Protein AF-A0A1W1ZJ61-F1 (afdb_monomer)

Sequence (133 aa):
MPGVTAGIAYSQNLSTSGSVAPYTYSIQSGALPIGLAFSSAGVFSGTPTAKGTYTFTVRSTDSSVGSGPYSTDKTYSISVAGKTQVITMAATATASYGDADLVPGASSDSGLPVTYTSGDPAIATIVAGKVRI

Radius of gyration: 26.36 Å; Cα contacts (8 Å, |Δi|>4): 259; chains: 1; bounding box: 55×20×76 Å

Mean predicted aligned error: 8.97 Å

pLDDT: mean 87.88, std 6.17, range [61.5, 95.5]

Nearest PDB structures (foldseek):
  2yrl-assembly1_A  TM=5.663E-01  e=1.932E-02  Homo sapiens
  5vt8-assembly6_A  TM=5.783E-01  e=4.077E-02  Mus musculus
  4zfq-assembly1_A  TM=3.183E-01  e=4.747E-01  Mycobacterium tuberculosis CDC1551
  4z7a-assembly1_A  TM=3.197E-01  e=5.572E-01  Mycobacterium tuberculosis H37Ra
  7usr-assembly1_A  TM=3.877E-01  e=1.115E+00  Plasmodium falciparum 3D7

Organism: NCBI:txid151894

InterPro domains:
  IPR013783 Immunoglobulin-like fold [G3DSA:2.60.40.10] (1-82)
  IPR015919 Cadherin-like superfamily [SSF49313] (13-81)

Solvent-accessible surface area (backbone atoms only — not comparable to full-atom values): 7982 Å² total; per-residue (Å²): 107,81,84,38,44,38,73,40,81,45,76,47,75,60,83,88,86,78,80,45,76,66,62,42,35,46,78,78,43,69,54,72,46,53,55,46,44,76,42,49,80,29,37,39,40,40,41,27,60,52,66,47,78,32,53,31,30,37,34,43,31,38,54,38,81,73,100,42,61,54,71,48,79,45,78,47,53,43,46,26,38,69,73,88,75,54,75,46,73,42,84,84,78,90,81,56,80,78,50,78,68,41,72,62,64,58,46,41,80,77,70,58,87,84,85,76,78,57,95,46,68,92,67,29,36,64,57,97,78,21,44,37,70

Structure (mmCIF, N/CA/C/O backbone):
data_AF-A0A1W1ZJ61-F1
#
_entry.id   AF-A0A1W1ZJ61-F1
#
loop_
_atom_site.group_PDB
_atom_site.id
_atom_site.type_symbol
_atom_site.label_atom_id
_atom_site.label_alt_id
_atom_site.label_comp_id
_atom_site.label_asym_id
_atom_site.label_entity_id
_atom_site.label_seq_id
_atom_site.pdbx_PDB_ins_code
_atom_site.Cartn_x
_atom_site.Cartn_y
_atom_site.Cartn_z
_atom_site.occupancy
_atom_site.B_iso_or_equiv
_atom_site.auth_seq_id
_atom_site.auth_comp_id
_atom_site.auth_asym_id
_atom_site.auth_atom_id
_atom_site.pdbx_PDB_model_num
ATOM 1 N N . MET A 1 1 ? 6.335 7.549 -6.381 1.00 61.50 1 MET A N 1
ATOM 2 C CA . MET A 1 1 ? 5.113 7.304 -7.187 1.00 61.50 1 MET A CA 1
ATOM 3 C C . MET A 1 1 ? 3.904 7.743 -6.362 1.00 61.50 1 MET A C 1
ATOM 5 O O . MET A 1 1 ? 4.102 7.929 -5.163 1.00 61.50 1 MET A O 1
ATOM 9 N N . PRO A 1 2 ? 2.706 7.958 -6.943 1.00 70.81 2 PRO A N 1
ATOM 10 C CA . PRO A 1 2 ? 1.494 8.195 -6.154 1.00 70.81 2 PRO A CA 1
ATOM 11 C C . PRO A 1 2 ? 1.316 7.108 -5.085 1.00 70.81 2 PRO A C 1
ATOM 13 O O . PRO A 1 2 ?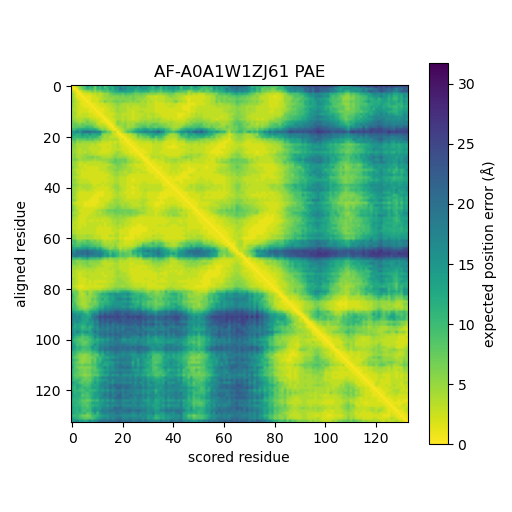 1.691 5.958 -5.322 1.00 70.81 2 PRO A O 1
ATOM 16 N N . GLY A 1 3 ? 0.793 7.477 -3.913 1.00 75.31 3 GLY A N 1
ATOM 17 C CA . GLY A 1 3 ? 0.560 6.527 -2.824 1.00 75.31 3 GLY A CA 1
ATOM 18 C C . GLY A 1 3 ? -0.425 5.435 -3.242 1.00 75.31 3 GLY A C 1
ATOM 19 O O . GLY A 1 3 ? -1.410 5.714 -3.923 1.00 75.31 3 GLY A O 1
ATOM 20 N N . VAL A 1 4 ? -0.150 4.194 -2.847 1.00 88.00 4 VAL A N 1
ATOM 21 C CA . VAL A 1 4 ? -0.961 3.024 -3.196 1.00 88.00 4 VAL A CA 1
ATOM 22 C C . VAL A 1 4 ? -1.698 2.540 -1.953 1.00 88.00 4 VAL A C 1
ATOM 24 O O . VAL A 1 4 ? -1.118 2.490 -0.872 1.00 88.00 4 VAL A O 1
ATOM 27 N N . THR A 1 5 ? -2.969 2.168 -2.082 1.00 89.94 5 THR A N 1
ATOM 28 C CA . THR A 1 5 ? -3.763 1.633 -0.966 1.00 89.94 5 THR A CA 1
ATOM 29 C C . THR A 1 5 ? -3.993 0.139 -1.147 1.00 89.94 5 THR A C 1
ATOM 31 O O . THR A 1 5 ? -4.426 -0.307 -2.208 1.00 89.94 5 THR A O 1
ATOM 34 N N . ALA A 1 6 ? -3.730 -0.641 -0.098 1.00 90.56 6 ALA A N 1
ATOM 35 C CA . ALA A 1 6 ? -3.954 -2.079 -0.099 1.00 90.56 6 ALA A CA 1
ATOM 36 C C . ALA A 1 6 ? -5.427 -2.410 -0.398 1.00 90.56 6 ALA A C 1
ATOM 38 O O . ALA A 1 6 ? -6.346 -1.830 0.190 1.00 90.56 6 ALA A O 1
ATOM 39 N N . GLY A 1 7 ? -5.650 -3.358 -1.305 1.00 88.44 7 GLY A N 1
ATOM 40 C CA . GLY A 1 7 ? -6.981 -3.785 -1.732 1.00 88.44 7 GLY A CA 1
ATOM 41 C C . GLY A 1 7 ? -7.688 -2.820 -2.690 1.00 88.44 7 GLY A C 1
ATOM 42 O O . GLY A 1 7 ? -8.865 -3.030 -2.972 1.00 88.44 7 GLY A O 1
ATOM 43 N N . ILE A 1 8 ? -7.014 -1.774 -3.178 1.00 89.56 8 ILE A N 1
ATOM 44 C CA . ILE A 1 8 ? -7.531 -0.867 -4.212 1.00 89.56 8 ILE A CA 1
ATOM 45 C C . ILE A 1 8 ? -6.812 -1.151 -5.530 1.00 89.56 8 ILE A C 1
ATOM 47 O O . ILE A 1 8 ? -5.592 -1.315 -5.551 1.00 89.56 8 ILE A O 1
ATOM 51 N N . ALA A 1 9 ? -7.573 -1.220 -6.625 1.00 92.06 9 ALA A N 1
ATOM 52 C CA . ALA A 1 9 ? -7.009 -1.397 -7.956 1.00 92.06 9 ALA A CA 1
ATOM 53 C C . ALA A 1 9 ? -6.083 -0.222 -8.297 1.00 92.06 9 ALA A C 1
ATOM 55 O O . ALA A 1 9 ? -6.439 0.944 -8.127 1.00 92.06 9 ALA A O 1
ATOM 56 N N . TYR A 1 10 ? -4.895 -0.543 -8.791 1.00 91.56 10 TYR A N 1
ATOM 57 C CA . TYR A 1 10 ? -3.871 0.411 -9.173 1.00 91.56 10 TYR A CA 1
ATOM 58 C C . TYR A 1 10 ? -3.477 0.170 -10.627 1.00 91.56 10 TYR A C 1
ATOM 60 O O . TYR A 1 10 ? -3.255 -0.970 -11.035 1.00 91.56 10 TYR A O 1
ATOM 68 N N . SER A 1 11 ? -3.381 1.248 -11.403 1.00 93.56 11 SER A N 1
ATOM 69 C CA . SER A 1 11 ? -2.872 1.223 -12.771 1.00 93.56 11 SER A CA 1
ATOM 70 C C . SER A 1 11 ? -2.032 2.467 -13.009 1.00 93.56 11 SER A C 1
ATOM 72 O O . SER A 1 11 ? -2.517 3.586 -12.845 1.00 93.56 11 SER A O 1
ATOM 74 N N . GLN A 1 12 ? -0.771 2.279 -13.382 1.00 91.00 12 GLN A N 1
ATOM 75 C CA . GLN A 1 12 ? 0.158 3.369 -13.649 1.00 91.00 12 GLN A CA 1
ATOM 76 C C . GLN A 1 12 ? 1.069 3.007 -14.812 1.00 91.00 12 GLN A C 1
ATOM 78 O O . GLN A 1 12 ? 1.777 2.001 -14.782 1.00 91.00 12 GLN A O 1
ATOM 83 N N . ASN A 1 13 ? 1.108 3.882 -15.807 1.00 91.62 13 ASN A N 1
ATOM 84 C CA . ASN A 1 13 ? 2.058 3.791 -16.904 1.00 91.62 13 ASN A CA 1
ATOM 85 C C . ASN A 1 13 ? 3.360 4.507 -16.533 1.00 91.62 13 ASN A C 1
ATOM 87 O O . ASN A 1 13 ? 3.335 5.626 -16.011 1.00 91.62 13 ASN A O 1
ATOM 91 N N . LEU A 1 14 ? 4.488 3.869 -16.834 1.00 89.12 14 LEU A N 1
ATOM 92 C CA . LEU A 1 14 ? 5.785 4.515 -16.965 1.00 89.12 14 LEU A CA 1
ATOM 93 C C . LEU A 1 14 ? 5.914 5.098 -18.368 1.00 89.12 14 LEU A C 1
ATOM 95 O O . LEU A 1 14 ? 5.620 4.442 -19.365 1.00 89.12 14 LEU A O 1
ATOM 99 N N . SER A 1 15 ? 6.414 6.323 -18.432 1.00 84.31 15 SER A N 1
ATOM 100 C CA . SER A 1 15 ? 6.791 6.980 -19.674 1.00 84.31 15 SER A CA 1
ATOM 101 C C . SER A 1 15 ? 8.294 7.230 -19.671 1.00 84.31 15 SER A C 1
ATOM 103 O O . SER A 1 15 ? 8.812 7.884 -18.764 1.00 84.31 15 SER A O 1
ATOM 105 N N . THR A 1 16 ? 8.975 6.736 -20.699 1.00 83.75 16 THR A N 1
ATOM 106 C CA . THR A 1 16 ? 10.342 7.132 -21.047 1.00 83.75 16 THR A CA 1
ATOM 107 C C . THR A 1 16 ? 10.255 8.080 -22.234 1.00 83.75 16 THR A C 1
ATOM 109 O O . THR A 1 16 ? 9.492 7.837 -23.166 1.00 83.75 16 THR A O 1
ATOM 112 N N . SER A 1 17 ? 11.012 9.167 -22.186 1.00 77.94 17 SER A N 1
ATOM 113 C CA . SER A 1 17 ? 11.161 10.128 -23.279 1.00 77.94 17 SER A CA 1
ATOM 114 C C . SER A 1 17 ? 12.633 10.204 -23.667 1.00 77.94 17 SER A C 1
ATOM 116 O O . SER A 1 17 ? 13.488 10.146 -22.783 1.00 77.94 17 SER A O 1
ATOM 118 N N . GLY A 1 18 ? 12.939 10.362 -24.953 1.00 75.19 18 GLY A N 1
ATOM 119 C CA . GLY A 1 18 ? 14.316 10.385 -25.445 1.00 75.19 18 GLY A CA 1
ATOM 120 C C . GLY A 1 18 ? 14.428 9.706 -26.805 1.00 75.19 18 GLY A C 1
ATOM 121 O O . GLY A 1 18 ? 13.683 10.069 -27.705 1.00 75.19 18 GLY A O 1
ATOM 122 N N . SER A 1 19 ? 15.353 8.747 -26.922 1.00 75.38 19 SER A N 1
ATOM 123 C CA . SER A 1 19 ? 15.769 7.986 -28.117 1.00 75.38 19 SER A CA 1
ATOM 124 C C . SER A 1 19 ? 14.641 7.279 -28.905 1.00 75.38 19 SER A C 1
ATOM 126 O O . SER A 1 19 ? 13.473 7.644 -28.832 1.00 75.38 19 SER A O 1
ATOM 128 N N . VAL A 1 20 ? 14.949 6.248 -29.694 1.00 82.88 20 VAL A N 1
ATOM 129 C CA . VAL A 1 20 ? 14.011 5.696 -30.685 1.00 82.88 20 VAL A CA 1
ATOM 130 C C . VAL A 1 20 ? 12.968 4.774 -30.039 1.00 82.88 20 VAL A C 1
ATOM 132 O O . VAL A 1 20 ? 13.293 3.693 -29.547 1.00 82.88 20 VAL A O 1
ATOM 135 N N . ALA A 1 21 ? 11.696 5.175 -30.076 1.00 83.25 21 ALA A N 1
ATOM 136 C CA . ALA A 1 21 ? 10.563 4.323 -29.705 1.00 83.25 21 ALA A CA 1
ATOM 137 C C . ALA A 1 21 ? 10.345 3.190 -30.738 1.00 83.25 21 ALA A C 1
ATOM 139 O O . ALA A 1 21 ? 10.600 3.418 -31.921 1.00 83.25 21 ALA A O 1
ATOM 140 N N . PRO A 1 22 ? 9.817 2.012 -30.345 1.00 87.69 22 PRO A N 1
ATOM 141 C CA . PRO A 1 22 ? 9.222 1.679 -29.045 1.00 87.69 22 PRO A CA 1
ATOM 142 C C . PRO A 1 22 ? 10.240 1.422 -27.924 1.00 87.69 22 PRO A C 1
ATOM 144 O O . PRO A 1 22 ? 11.353 0.970 -28.170 1.00 87.69 22 PRO A O 1
ATOM 147 N N . TYR A 1 23 ? 9.821 1.675 -26.679 1.00 90.06 23 TYR A N 1
ATOM 148 C CA . TYR A 1 23 ? 10.591 1.319 -25.484 1.00 90.06 23 TYR A CA 1
ATOM 149 C C . TYR A 1 23 ? 10.061 0.025 -24.871 1.00 90.06 23 TYR A C 1
ATOM 151 O O . TYR A 1 23 ? 8.849 -0.143 -24.719 1.00 90.06 23 TYR A O 1
ATOM 159 N N . THR A 1 24 ? 10.971 -0.855 -24.466 1.00 92.50 24 THR A N 1
ATOM 160 C CA . THR A 1 24 ? 10.664 -2.052 -23.678 1.00 92.50 24 THR A CA 1
ATOM 161 C C . THR A 1 24 ? 11.171 -1.886 -22.254 1.00 92.50 24 THR A C 1
ATOM 163 O O . THR A 1 24 ? 12.195 -1.245 -22.016 1.00 92.50 24 THR A O 1
ATOM 166 N N . TYR A 1 25 ? 10.437 -2.441 -21.293 1.00 93.94 25 TYR A N 1
ATOM 167 C CA . TYR A 1 25 ? 10.755 -2.309 -19.877 1.00 93.94 25 TYR A CA 1
ATOM 168 C C . TYR A 1 25 ? 10.969 -3.664 -19.210 1.00 93.94 25 TYR A C 1
ATOM 170 O O . TYR A 1 25 ? 10.317 -4.653 -19.544 1.00 93.94 25 TYR A O 1
ATOM 178 N N . SER A 1 26 ? 11.852 -3.701 -18.217 1.00 93.75 26 SER A N 1
ATOM 179 C CA . SER A 1 26 ? 12.080 -4.881 -17.378 1.00 93.75 26 SER A CA 1
ATOM 180 C C . SER A 1 26 ? 12.446 -4.482 -15.952 1.00 93.75 26 SER A C 1
ATOM 182 O O . SER A 1 26 ? 13.053 -3.436 -15.728 1.00 93.75 26 SER A O 1
ATOM 184 N N . ILE A 1 27 ? 12.083 -5.313 -14.974 1.00 94.56 27 ILE A N 1
ATOM 185 C CA . ILE A 1 27 ? 12.553 -5.156 -13.593 1.00 94.56 27 ILE A CA 1
ATOM 186 C C . ILE A 1 27 ? 13.898 -5.863 -13.482 1.00 94.56 27 ILE A C 1
ATOM 188 O O . ILE A 1 27 ? 13.990 -7.057 -13.753 1.00 94.56 27 ILE A O 1
ATOM 192 N N . GLN A 1 28 ? 14.933 -5.121 -13.097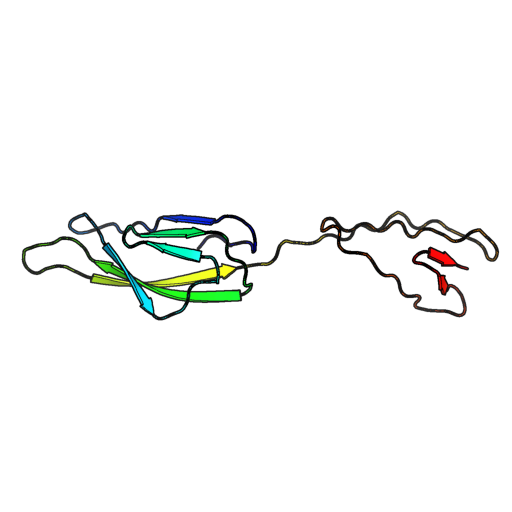 1.00 95.50 28 GLN A N 1
ATOM 193 C CA . GLN A 1 28 ? 16.288 -5.650 -12.932 1.00 95.50 28 GLN A CA 1
ATOM 194 C C . GLN A 1 28 ? 16.533 -6.158 -11.513 1.00 95.50 28 GLN A C 1
ATOM 196 O O . GLN A 1 28 ? 17.245 -7.138 -11.311 1.00 95.50 28 GLN A O 1
ATOM 201 N N . SER A 1 29 ? 15.954 -5.488 -10.517 1.00 92.88 29 SER A N 1
ATOM 202 C CA . SER A 1 29 ? 16.115 -5.852 -9.112 1.00 92.88 29 SER A CA 1
ATOM 203 C C . SER A 1 29 ? 14.980 -5.310 -8.249 1.00 92.88 29 SER A C 1
ATOM 205 O O . SER A 1 29 ? 14.256 -4.392 -8.644 1.00 92.88 29 SER A O 1
ATOM 207 N N . GLY A 1 30 ? 14.847 -5.879 -7.051 1.00 91.94 30 GLY A N 1
ATOM 208 C CA . GLY A 1 30 ? 13.769 -5.578 -6.116 1.00 91.94 30 GLY A CA 1
ATOM 209 C C . GLY A 1 30 ? 12.543 -6.462 -6.325 1.00 91.94 30 GLY A C 1
ATOM 210 O O . GLY A 1 30 ? 12.529 -7.360 -7.164 1.00 91.94 30 GLY A O 1
ATOM 211 N N . ALA A 1 31 ? 11.515 -6.213 -5.523 1.00 89.94 31 ALA A N 1
ATOM 212 C CA . ALA A 1 31 ? 10.267 -6.961 -5.559 1.00 89.94 31 ALA A CA 1
ATOM 213 C C . ALA A 1 31 ? 9.088 -6.002 -5.691 1.00 89.94 31 ALA A C 1
ATOM 215 O O . ALA A 1 31 ? 9.104 -4.899 -5.139 1.00 89.94 31 ALA A O 1
ATOM 216 N N . LEU A 1 32 ? 8.055 -6.443 -6.404 1.00 91.38 32 LEU A N 1
ATOM 217 C CA . LEU A 1 32 ? 6.771 -5.758 -6.421 1.00 91.38 32 LEU A CA 1
ATOM 218 C C . LEU A 1 32 ? 5.925 -6.189 -5.216 1.00 91.38 32 LEU A C 1
ATOM 220 O O . LEU A 1 32 ? 6.084 -7.311 -4.724 1.00 91.38 32 LEU A O 1
ATOM 224 N N . PRO A 1 33 ? 4.996 -5.335 -4.756 1.00 91.75 33 PRO A N 1
ATOM 225 C CA . PRO A 1 33 ? 3.971 -5.761 -3.818 1.00 91.75 33 PRO A CA 1
ATOM 226 C C . PRO A 1 33 ? 3.185 -6.958 -4.367 1.00 91.75 33 PRO A C 1
ATOM 228 O O . PRO A 1 33 ? 2.868 -7.011 -5.557 1.00 91.75 33 PRO A O 1
ATOM 231 N N . ILE A 1 34 ? 2.805 -7.891 -3.491 1.00 92.62 34 ILE A N 1
ATOM 232 C CA . ILE A 1 34 ? 1.928 -9.013 -3.859 1.00 92.62 34 ILE A CA 1
ATOM 233 C C . ILE A 1 34 ? 0.636 -8.460 -4.468 1.00 92.62 34 ILE A C 1
ATOM 235 O O . ILE A 1 34 ? 0.000 -7.594 -3.868 1.00 92.62 34 ILE A O 1
ATOM 239 N N . GLY A 1 35 ? 0.252 -8.974 -5.640 1.00 92.06 35 GLY A N 1
ATOM 240 C CA . GLY A 1 35 ? -0.939 -8.542 -6.377 1.00 92.06 35 GLY A CA 1
ATOM 241 C C . GLY A 1 35 ? -0.700 -7.393 -7.360 1.00 92.06 35 GLY A C 1
ATOM 242 O O . GLY A 1 35 ? -1.627 -7.032 -8.082 1.00 92.06 35 GLY A O 1
ATOM 243 N N . LEU A 1 36 ? 0.518 -6.843 -7.426 1.00 93.62 36 LEU A N 1
ATOM 244 C CA . LEU A 1 36 ? 0.930 -5.895 -8.458 1.00 93.62 36 LEU A CA 1
ATOM 245 C C . LEU A 1 36 ? 1.810 -6.590 -9.505 1.00 93.62 36 LEU A C 1
ATOM 247 O O . LEU A 1 36 ? 2.790 -7.250 -9.165 1.00 93.62 36 LEU A O 1
ATOM 251 N N . ALA A 1 37 ? 1.481 -6.404 -10.780 1.00 93.81 37 ALA A N 1
ATOM 252 C CA . ALA A 1 37 ? 2.255 -6.894 -11.913 1.00 93.81 37 ALA A CA 1
ATOM 253 C C . ALA A 1 37 ? 2.841 -5.729 -12.718 1.00 93.81 37 ALA A C 1
ATOM 255 O O . ALA A 1 37 ? 2.287 -4.627 -12.739 1.00 93.81 37 ALA A O 1
ATOM 256 N N . PHE A 1 38 ? 3.950 -5.991 -13.407 1.00 94.69 38 PHE A N 1
ATOM 257 C CA . PHE A 1 38 ? 4.578 -5.056 -14.333 1.00 94.69 38 PHE A CA 1
ATOM 258 C C . PHE A 1 38 ? 4.705 -5.689 -15.716 1.00 94.69 38 PHE A C 1
ATOM 260 O O . PHE A 1 38 ? 5.156 -6.826 -15.841 1.00 94.69 38 PHE A O 1
ATOM 267 N N . SER A 1 39 ? 4.303 -4.953 -16.748 1.00 94.56 39 SER A N 1
ATOM 268 C CA . SER A 1 39 ? 4.402 -5.386 -18.143 1.00 94.56 39 SER A CA 1
ATOM 269 C C . SER A 1 39 ? 5.611 -4.770 -18.843 1.00 94.56 39 SER A C 1
ATOM 271 O O . SER A 1 39 ? 6.051 -3.669 -18.510 1.00 94.56 39 SER A O 1
ATOM 273 N N . SER A 1 40 ? 6.095 -5.436 -19.892 1.00 92.12 40 SER A N 1
ATOM 274 C CA . SER A 1 40 ? 7.164 -4.917 -20.754 1.00 92.12 40 SER A CA 1
ATOM 275 C C . SER A 1 40 ? 6.779 -3.657 -21.535 1.00 92.12 40 SER A C 1
ATOM 277 O O . SER A 1 40 ? 7.663 -2.979 -22.050 1.00 92.12 40 SER A O 1
ATOM 279 N N . ALA A 1 41 ? 5.488 -3.308 -21.575 1.00 90.94 41 ALA A N 1
ATOM 280 C CA . ALA A 1 41 ? 4.974 -2.037 -22.085 1.00 90.94 41 ALA A CA 1
ATOM 281 C C . ALA A 1 41 ? 5.094 -0.880 -21.069 1.00 90.94 41 ALA A C 1
ATOM 283 O O . ALA A 1 41 ? 4.676 0.240 -21.355 1.00 90.94 41 ALA A O 1
ATOM 284 N N . GLY A 1 42 ? 5.638 -1.137 -19.874 1.00 91.44 42 GLY A N 1
ATOM 285 C CA . GLY A 1 42 ? 5.830 -0.126 -18.836 1.00 91.44 42 GLY A CA 1
ATOM 286 C C . GLY A 1 42 ? 4.602 0.103 -17.956 1.00 91.44 42 GLY A C 1
ATOM 287 O O . GLY A 1 42 ? 4.517 1.136 -17.300 1.00 91.44 42 GLY A O 1
ATOM 288 N N . VAL A 1 43 ? 3.635 -0.818 -17.929 1.00 93.88 43 VAL A N 1
ATOM 289 C CA . VAL A 1 43 ? 2.406 -0.664 -17.129 1.00 93.88 43 VAL A CA 1
ATOM 290 C C . VAL A 1 43 ? 2.506 -1.458 -15.835 1.00 93.88 43 VAL A C 1
ATOM 292 O O . VAL A 1 43 ? 2.658 -2.680 -15.882 1.00 93.88 43 VAL A O 1
ATOM 295 N N . PHE A 1 44 ? 2.366 -0.773 -14.700 1.00 93.44 44 PHE A N 1
ATOM 296 C CA . PHE A 1 44 ? 2.036 -1.385 -13.416 1.00 93.44 44 PHE A CA 1
ATOM 297 C C . PHE A 1 44 ? 0.528 -1.540 -13.316 1.00 93.44 44 PHE A C 1
ATOM 299 O O . PHE A 1 44 ? -0.191 -0.554 -13.457 1.00 93.44 44 PHE A O 1
ATOM 306 N N . SER A 1 45 ? 0.046 -2.751 -13.056 1.00 95.06 45 SER A N 1
ATOM 307 C CA . SER A 1 45 ? -1.385 -3.001 -12.887 1.00 95.06 45 SER A CA 1
ATOM 308 C C . SER A 1 45 ? -1.649 -4.108 -11.876 1.00 95.06 45 SER A C 1
ATOM 310 O O . SER A 1 45 ? -0.857 -5.044 -11.744 1.00 95.06 45 SER A O 1
ATOM 312 N N . GLY A 1 46 ? -2.751 -3.987 -11.141 1.00 94.06 46 GLY A N 1
ATOM 313 C CA . GLY A 1 46 ? -3.217 -5.009 -10.210 1.00 94.06 46 GLY A CA 1
ATOM 314 C C . GLY A 1 46 ? -3.797 -4.428 -8.927 1.00 94.06 46 GLY A C 1
ATOM 315 O O . GLY A 1 46 ? -4.055 -3.230 -8.829 1.00 94.06 46 GLY A O 1
ATOM 316 N N . THR A 1 47 ? -3.990 -5.292 -7.937 1.00 94.19 47 THR A N 1
ATOM 317 C CA . THR A 1 47 ? -4.565 -4.936 -6.636 1.00 94.19 47 THR A CA 1
ATOM 318 C C . THR A 1 47 ? -3.588 -5.360 -5.543 1.00 94.19 47 THR A C 1
ATOM 320 O O . THR A 1 47 ? -3.623 -6.510 -5.102 1.00 94.19 47 THR A O 1
ATOM 323 N N . PRO A 1 48 ? -2.680 -4.469 -5.117 1.00 93.31 48 PRO A N 1
ATOM 324 C CA . PRO A 1 48 ? -1.683 -4.800 -4.112 1.00 93.31 48 PRO A CA 1
ATOM 325 C C . PRO A 1 48 ? -2.341 -5.099 -2.762 1.00 93.31 48 PRO A C 1
ATOM 327 O O . PRO A 1 48 ? -3.229 -4.370 -2.324 1.00 93.31 48 PRO A O 1
ATOM 330 N N . THR A 1 49 ? -1.913 -6.166 -2.088 1.00 90.69 49 THR A N 1
ATOM 331 C CA . THR A 1 49 ? -2.516 -6.624 -0.818 1.00 90.69 49 THR A CA 1
ATOM 332 C C . THR A 1 49 ? -1.588 -6.476 0.382 1.00 90.69 49 THR A C 1
ATOM 334 O O . THR A 1 49 ? -2.050 -6.218 1.494 1.00 90.69 49 THR A O 1
ATOM 337 N N . ALA A 1 50 ? -0.280 -6.606 0.167 1.00 89.75 50 ALA A N 1
ATOM 338 C CA . ALA A 1 50 ? 0.718 -6.505 1.221 1.00 89.75 50 ALA A CA 1
ATOM 339 C C . ALA A 1 50 ? 1.128 -5.043 1.452 1.00 89.75 50 ALA A C 1
ATOM 341 O O . ALA A 1 50 ? 1.562 -4.349 0.533 1.00 89.75 50 ALA A O 1
ATOM 342 N N . LYS A 1 51 ? 0.974 -4.579 2.697 1.00 90.69 51 LYS A N 1
ATOM 343 C CA . LYS A 1 51 ? 1.391 -3.239 3.124 1.00 90.69 51 LYS A CA 1
ATOM 344 C C . LYS A 1 51 ? 2.914 -3.185 3.236 1.00 90.69 51 LYS A C 1
ATOM 346 O O . LYS A 1 51 ? 3.528 -4.142 3.701 1.00 90.69 51 LYS A O 1
ATOM 351 N N . GLY A 1 52 ? 3.504 -2.050 2.884 1.00 90.06 52 GLY A N 1
ATOM 352 C CA . GLY A 1 52 ? 4.945 -1.839 2.998 1.00 90.06 52 GLY A CA 1
ATOM 353 C C . GLY A 1 52 ? 5.506 -0.936 1.911 1.00 90.06 52 GLY A C 1
ATOM 354 O O . GLY A 1 52 ? 4.789 -0.493 1.012 1.00 90.06 52 GLY A O 1
ATOM 355 N N . THR A 1 53 ? 6.805 -0.672 2.004 1.00 91.81 53 THR A N 1
ATOM 356 C CA . THR A 1 53 ? 7.552 0.063 0.983 1.00 91.81 53 THR A CA 1
ATOM 357 C C . THR A 1 53 ? 8.352 -0.922 0.147 1.00 91.81 53 THR A C 1
ATOM 359 O O . THR A 1 53 ? 9.158 -1.683 0.674 1.00 91.81 53 THR A O 1
ATOM 362 N N . TYR A 1 54 ? 8.135 -0.877 -1.162 1.00 92.75 54 TYR A N 1
ATOM 363 C CA . TYR A 1 54 ? 8.764 -1.743 -2.145 1.00 92.75 54 TYR A CA 1
ATOM 364 C C . TYR A 1 54 ? 9.645 -0.898 -3.053 1.00 92.75 54 TYR A C 1
ATOM 366 O O . TYR A 1 54 ? 9.156 0.004 -3.739 1.00 92.75 54 TYR A O 1
ATOM 374 N N . THR A 1 55 ? 10.942 -1.188 -3.042 1.00 94.31 55 THR A N 1
ATOM 375 C CA . THR A 1 55 ? 11.935 -0.523 -3.888 1.00 94.31 55 THR A CA 1
ATOM 376 C C . THR A 1 55 ? 12.385 -1.489 -4.971 1.00 94.31 55 THR A C 1
ATOM 378 O O . THR A 1 55 ? 12.752 -2.627 -4.676 1.00 94.31 55 THR A O 1
ATOM 381 N N . PHE A 1 56 ? 12.359 -1.037 -6.220 1.00 93.88 56 PHE A N 1
ATOM 382 C CA . PHE A 1 56 ? 12.760 -1.833 -7.375 1.00 93.88 56 PHE A CA 1
ATOM 383 C C . PHE A 1 56 ? 13.385 -0.954 -8.456 1.00 93.88 56 PHE A C 1
ATOM 385 O O . PHE A 1 56 ? 13.097 0.241 -8.563 1.00 93.88 56 PHE A O 1
ATOM 392 N N . THR A 1 57 ? 14.239 -1.560 -9.272 1.00 95.44 57 THR A N 1
ATOM 393 C CA . THR A 1 57 ? 14.922 -0.892 -10.380 1.00 95.44 57 THR A CA 1
ATOM 394 C 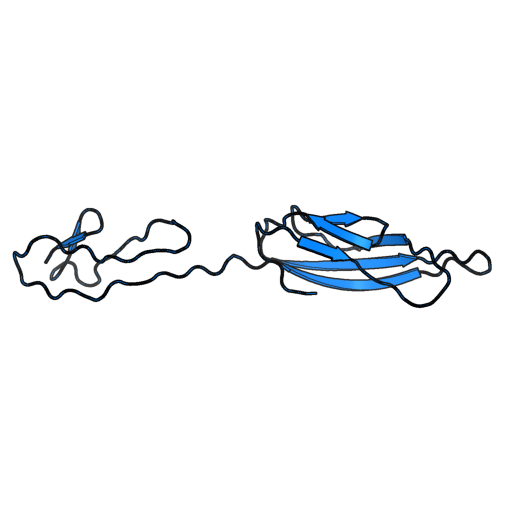C . THR A 1 57 ? 14.324 -1.359 -11.694 1.00 95.44 57 THR A C 1
ATOM 396 O O . THR A 1 57 ? 14.291 -2.557 -11.980 1.00 95.44 57 THR A O 1
ATOM 399 N N . VAL A 1 58 ? 13.855 -0.407 -12.498 1.00 95.00 58 VAL A N 1
ATOM 400 C CA . VAL A 1 58 ? 13.325 -0.657 -13.840 1.00 95.00 58 VAL A CA 1
ATOM 401 C C . VAL A 1 58 ? 14.360 -0.221 -14.863 1.00 95.00 58 VAL A C 1
ATOM 403 O O . VAL A 1 58 ? 14.857 0.903 -14.796 1.00 95.00 58 VAL A O 1
ATOM 406 N N . ARG A 1 59 ? 14.637 -1.099 -15.824 1.00 94.31 59 ARG A N 1
ATOM 407 C CA . ARG A 1 59 ? 15.381 -0.784 -17.038 1.00 94.31 59 ARG A CA 1
ATOM 408 C C . ARG A 1 59 ? 14.408 -0.443 -18.150 1.00 94.31 59 ARG A C 1
ATOM 410 O O . ARG A 1 59 ? 13.513 -1.243 -18.425 1.00 94.31 59 ARG A O 1
ATOM 417 N N . SER A 1 60 ? 14.595 0.704 -18.789 1.00 93.38 60 SER A N 1
ATOM 418 C CA . SER A 1 60 ? 13.996 1.007 -20.088 1.00 93.38 60 SER A CA 1
ATOM 419 C C . SER A 1 60 ? 15.037 0.814 -21.184 1.00 93.38 60 SER A C 1
ATOM 421 O O . SER A 1 60 ? 16.183 1.234 -21.032 1.00 93.38 60 SER A O 1
ATOM 423 N N . THR A 1 61 ? 14.641 0.166 -22.274 1.00 91.94 61 THR A N 1
ATOM 424 C CA . THR A 1 61 ? 15.483 -0.125 -23.437 1.00 91.94 61 THR A CA 1
ATOM 425 C C . THR A 1 61 ? 14.791 0.410 -24.683 1.00 91.94 61 THR A C 1
ATOM 427 O O . THR A 1 61 ? 13.612 0.123 -24.899 1.00 91.94 61 THR A O 1
ATOM 430 N N . ASP A 1 62 ? 15.489 1.219 -25.474 1.00 90.44 62 ASP A N 1
ATOM 431 C CA . ASP A 1 62 ? 14.965 1.771 -26.726 1.00 90.44 62 ASP A CA 1
ATOM 432 C C . ASP A 1 62 ? 15.127 0.791 -27.906 1.00 90.44 62 ASP A C 1
ATOM 434 O O . ASP A 1 62 ? 15.624 -0.323 -27.747 1.00 90.44 62 ASP A O 1
ATOM 438 N N . SER A 1 63 ? 14.676 1.190 -29.094 1.00 89.50 63 SER A N 1
ATOM 439 C CA . SER A 1 63 ? 14.689 0.353 -30.306 1.00 89.50 63 SER A CA 1
ATOM 440 C C . SER A 1 63 ? 15.753 0.759 -31.334 1.00 89.50 63 SER A C 1
ATOM 442 O O . SER A 1 63 ? 15.655 0.409 -32.510 1.00 89.50 63 SER A O 1
ATOM 444 N N . SER A 1 64 ? 16.781 1.504 -30.918 1.00 87.88 64 SER A N 1
ATOM 445 C CA . SER A 1 64 ? 17.860 1.932 -31.814 1.00 87.88 64 SER A CA 1
ATOM 446 C C . SER A 1 64 ? 18.601 0.735 -32.428 1.00 87.88 64 SER A C 1
ATOM 448 O O . SER A 1 64 ? 19.103 -0.116 -31.702 1.00 87.88 64 SER A O 1
ATOM 450 N N . VAL A 1 65 ? 18.720 0.704 -33.763 1.00 79.50 65 VAL A N 1
ATOM 451 C CA . VAL A 1 65 ? 19.331 -0.406 -34.537 1.00 79.50 65 VAL A CA 1
ATOM 452 C C . VAL A 1 65 ? 20.774 -0.152 -35.005 1.00 79.50 65 VAL A C 1
ATOM 454 O O . VAL A 1 65 ? 21.372 -1.012 -35.643 1.00 79.50 65 VAL A O 1
ATOM 457 N N . GLY A 1 66 ? 21.322 1.039 -34.738 1.00 78.50 66 GLY A N 1
ATOM 458 C CA . GLY A 1 66 ? 22.703 1.405 -35.074 1.00 78.50 66 GLY A CA 1
ATOM 459 C C . GLY A 1 66 ? 23.682 0.958 -33.987 1.00 78.50 66 GLY A C 1
ATOM 460 O O . GLY A 1 66 ? 23.951 -0.223 -33.822 1.00 78.50 66 GLY A O 1
ATOM 461 N N . SER A 1 67 ? 24.177 1.902 -33.189 1.00 75.75 67 SER A N 1
ATOM 462 C CA . SER A 1 67 ? 25.027 1.619 -32.018 1.00 75.75 67 SER A CA 1
ATOM 463 C C . SER A 1 67 ? 24.225 1.233 -30.757 1.00 75.75 67 SER A C 1
ATOM 465 O O . SER A 1 67 ? 24.725 1.386 -29.644 1.00 75.75 67 SER A O 1
ATOM 467 N N . GLY A 1 68 ? 22.967 0.811 -30.930 1.00 72.38 68 GLY A N 1
ATOM 468 C CA . GLY A 1 68 ? 21.999 0.500 -29.872 1.00 72.38 68 GLY A CA 1
ATOM 469 C C . GLY A 1 68 ? 21.539 -0.966 -29.902 1.00 72.38 68 GLY A C 1
ATOM 470 O O . GLY A 1 68 ? 21.989 -1.725 -30.763 1.00 72.38 68 GLY A O 1
ATOM 471 N N . PRO A 1 69 ? 20.667 -1.389 -28.967 1.00 83.94 69 PRO A N 1
ATOM 472 C CA . PRO A 1 69 ? 19.777 -0.542 -28.168 1.00 83.94 69 PRO A CA 1
ATOM 473 C C . PRO A 1 69 ? 20.421 0.052 -26.905 1.00 83.94 69 PRO A C 1
ATOM 475 O O . PRO A 1 69 ? 21.243 -0.570 -26.232 1.00 83.94 69 PRO A O 1
ATOM 478 N N . TYR A 1 70 ? 20.007 1.266 -26.556 1.00 88.06 70 TYR A N 1
ATOM 479 C CA . TYR A 1 70 ? 20.393 1.978 -25.345 1.00 88.06 70 TYR A CA 1
ATOM 480 C C . TYR A 1 70 ? 19.459 1.621 -24.196 1.00 88.06 70 TYR A C 1
ATOM 482 O O . TYR A 1 70 ? 1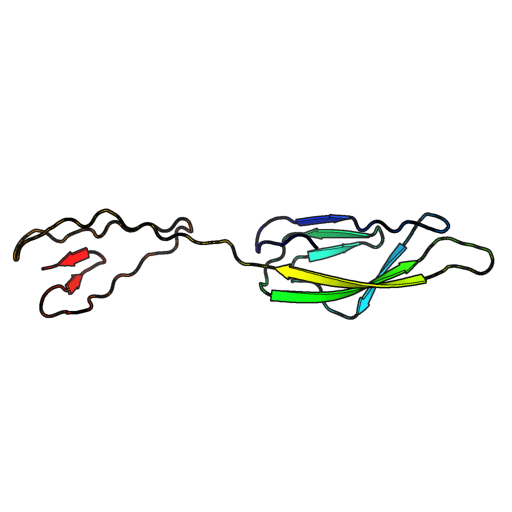8.238 1.587 -24.350 1.00 88.06 70 TYR A O 1
ATOM 490 N N . SER A 1 71 ? 20.042 1.380 -23.023 1.00 91.25 71 SER A N 1
ATOM 491 C CA . SER A 1 71 ? 19.292 1.069 -21.809 1.00 91.25 71 SER A CA 1
ATOM 492 C C . SER A 1 71 ? 19.601 2.051 -20.689 1.00 91.25 71 SER A C 1
ATOM 494 O O . SER A 1 71 ? 20.730 2.516 -20.551 1.00 91.25 71 SER A O 1
ATOM 496 N N . THR A 1 72 ? 18.602 2.357 -19.870 1.00 90.81 72 THR A N 1
ATOM 497 C CA . THR A 1 72 ? 18.753 3.179 -18.667 1.00 90.81 72 THR A CA 1
ATOM 498 C C . THR A 1 72 ? 18.026 2.538 -17.503 1.00 90.81 72 THR A C 1
ATOM 500 O O . THR 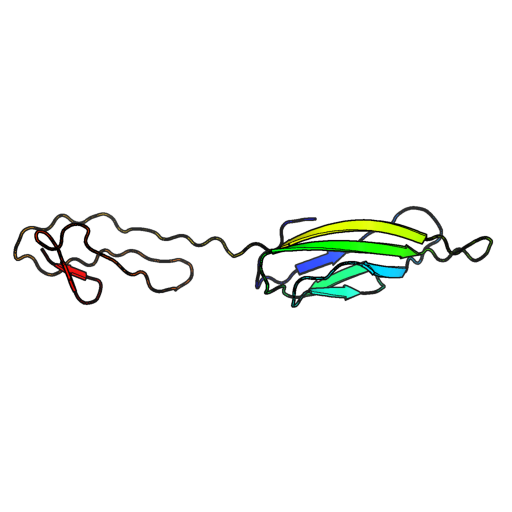A 1 72 ? 16.871 2.134 -17.624 1.00 90.81 72 THR A O 1
ATOM 503 N N . ASP A 1 73 ? 18.712 2.491 -16.365 1.00 93.69 73 ASP A N 1
ATOM 504 C CA . ASP A 1 73 ? 18.164 1.996 -15.113 1.00 93.69 73 ASP A CA 1
ATOM 505 C C . ASP A 1 73 ? 17.673 3.158 -14.260 1.00 93.69 73 ASP A C 1
ATOM 507 O O . ASP A 1 73 ? 18.361 4.167 -14.082 1.00 93.69 73 ASP A O 1
ATOM 511 N N . LYS A 1 74 ? 16.479 3.003 -13.692 1.00 92.81 74 LYS A N 1
ATOM 512 C CA . LYS A 1 74 ? 15.927 3.952 -12.735 1.00 92.81 74 LYS A CA 1
ATOM 513 C C . LYS A 1 74 ? 15.268 3.226 -11.577 1.00 92.81 74 LYS A C 1
ATOM 515 O O . LYS A 1 74 ? 14.437 2.337 -11.761 1.00 92.81 74 LYS A O 1
ATOM 520 N N . THR A 1 75 ? 15.625 3.646 -10.370 1.00 93.81 75 THR A N 1
ATOM 521 C CA . THR A 1 75 ? 15.026 3.136 -9.139 1.00 93.81 75 THR A CA 1
ATOM 522 C C . THR A 1 75 ? 13.695 3.830 -8.872 1.00 93.81 75 THR A C 1
ATOM 524 O O . THR A 1 75 ? 13.567 5.054 -8.990 1.00 93.81 75 THR 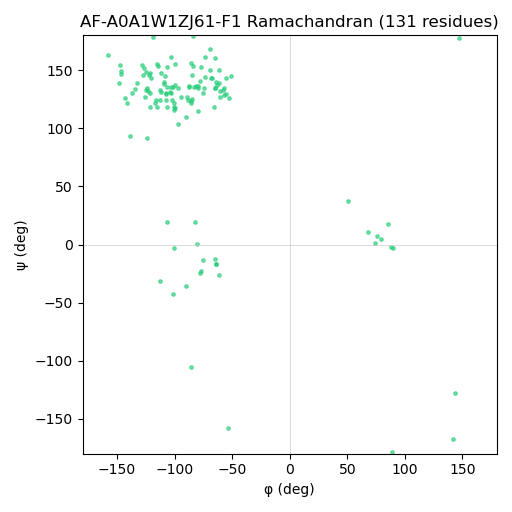A O 1
ATOM 527 N N . TYR A 1 76 ? 12.700 3.040 -8.489 1.00 91.81 76 TYR A N 1
ATOM 528 C CA . TYR A 1 76 ? 11.377 3.487 -8.082 1.00 91.81 76 TYR A CA 1
ATOM 529 C C . TYR A 1 76 ? 11.034 2.916 -6.709 1.00 91.81 76 TYR A C 1
ATOM 531 O O . TYR A 1 76 ? 11.491 1.840 -6.324 1.00 91.81 76 TYR A O 1
ATOM 539 N N . SER A 1 77 ? 10.201 3.655 -5.979 1.00 91.25 77 SER A N 1
ATOM 540 C CA . SER A 1 77 ? 9.614 3.218 -4.720 1.00 91.25 77 SER A CA 1
ATOM 541 C C . SER A 1 77 ? 8.091 3.324 -4.778 1.00 91.25 77 SER A C 1
ATOM 543 O O . SER A 1 77 ? 7.528 4.340 -5.215 1.00 91.25 77 SER A O 1
ATOM 545 N N . ILE A 1 78 ? 7.431 2.253 -4.342 1.00 91.31 78 ILE A N 1
ATOM 546 C CA . ILE A 1 78 ? 5.984 2.168 -4.150 1.00 91.31 78 ILE A CA 1
ATOM 547 C C . ILE A 1 78 ? 5.719 1.925 -2.667 1.00 91.31 78 ILE A C 1
ATOM 549 O O . ILE A 1 78 ? 6.182 0.934 -2.105 1.00 91.31 78 ILE A O 1
ATOM 553 N N . SER A 1 79 ? 4.955 2.815 -2.039 1.00 91.56 79 SER A N 1
ATOM 554 C CA . SER A 1 79 ? 4.428 2.618 -0.691 1.00 91.56 79 SER A CA 1
ATOM 555 C C . SER A 1 79 ? 2.976 2.153 -0.770 1.00 91.56 79 SER A C 1
ATOM 557 O O . SER A 1 79 ? 2.108 2.863 -1.280 1.00 91.56 79 SER A O 1
ATOM 559 N N . VAL A 1 80 ? 2.717 0.947 -0.263 1.00 92.62 80 VAL A N 1
ATOM 560 C CA . VAL A 1 80 ? 1.371 0.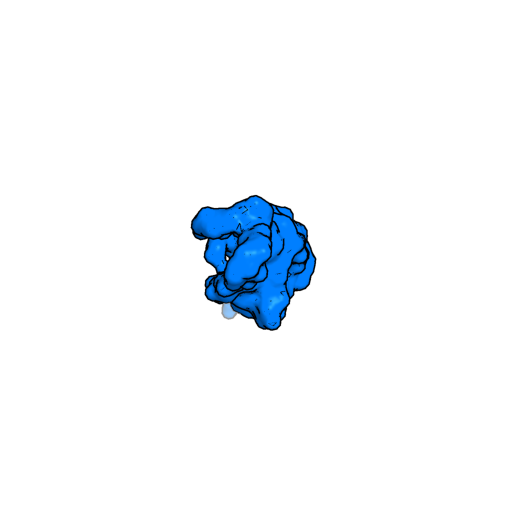393 -0.104 1.00 92.62 80 VAL A CA 1
ATOM 561 C C . VAL A 1 80 ? 0.918 0.641 1.331 1.00 92.62 80 VAL A C 1
ATOM 563 O O . VAL A 1 80 ? 1.355 -0.032 2.268 1.00 92.62 80 VAL A O 1
ATOM 566 N N . ALA A 1 81 ? 0.048 1.628 1.504 1.00 91.06 81 ALA A N 1
ATOM 567 C CA . ALA A 1 81 ? -0.583 1.958 2.771 1.00 91.06 81 ALA A CA 1
ATOM 568 C C . ALA A 1 81 ? -1.844 1.112 3.002 1.00 91.06 81 ALA A C 1
ATOM 570 O O . ALA A 1 81 ? -2.485 0.632 2.067 1.0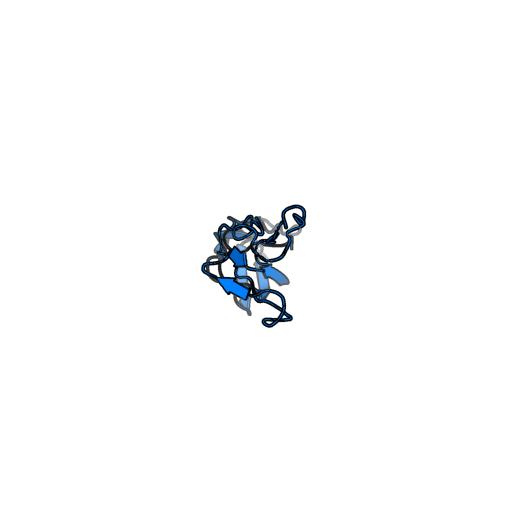0 91.06 81 ALA A O 1
ATOM 571 N N . GLY A 1 82 ? -2.230 0.941 4.266 1.00 85.94 82 GLY A N 1
ATOM 572 C CA . GLY A 1 82 ? -3.568 0.448 4.588 1.00 85.94 82 GLY A CA 1
ATOM 573 C C . GLY A 1 82 ? -4.645 1.482 4.257 1.00 85.94 82 GLY A C 1
ATOM 574 O O . GLY A 1 82 ? -4.345 2.652 4.031 1.00 85.94 82 GLY A O 1
ATOM 575 N N . LYS A 1 83 ? -5.909 1.052 4.273 1.00 81.88 83 LYS A N 1
ATOM 576 C CA . LYS A 1 83 ? -7.028 1.994 4.351 1.00 81.88 83 LYS A CA 1
ATOM 577 C C . LYS A 1 83 ? -6.970 2.728 5.690 1.00 81.88 83 LYS A C 1
ATOM 579 O O . LYS A 1 83 ? -6.668 2.109 6.712 1.00 81.88 83 LYS A O 1
ATOM 584 N N . THR A 1 84 ? -7.255 4.025 5.667 1.00 80.06 84 THR A N 1
ATOM 585 C CA . THR A 1 84 ? -7.551 4.778 6.887 1.00 80.06 84 THR A CA 1
ATOM 586 C C . THR A 1 84 ? -8.816 4.199 7.507 1.00 80.06 84 THR A C 1
ATOM 588 O O . THR A 1 84 ? -9.754 3.881 6.781 1.00 80.06 84 THR A O 1
ATOM 591 N N . GLN A 1 85 ? -8.811 4.039 8.826 1.00 83.56 85 GLN A N 1
ATOM 592 C CA . GLN A 1 85 ? -9.954 3.565 9.593 1.00 83.56 85 GLN A CA 1
ATOM 593 C C . GLN A 1 85 ? -10.311 4.627 10.624 1.00 83.56 85 GLN A C 1
ATOM 595 O O . GLN A 1 85 ? -9.437 5.109 11.348 1.00 83.56 85 GLN A O 1
ATOM 600 N N . VAL A 1 86 ? -11.586 4.986 10.682 1.00 88.56 86 VAL A N 1
ATOM 601 C CA . VAL A 1 86 ? -12.131 5.955 11.630 1.00 88.56 86 VAL A CA 1
ATOM 602 C C . VAL A 1 86 ? -13.042 5.225 12.607 1.00 88.56 86 VAL A C 1
ATOM 604 O O . VAL A 1 86 ? -13.919 4.450 12.217 1.00 88.56 86 VAL A O 1
ATOM 607 N N . ILE A 1 87 ? -12.830 5.484 13.897 1.00 89.69 87 ILE A N 1
ATOM 608 C CA . ILE A 1 87 ? -13.771 5.097 14.945 1.00 89.69 87 ILE A CA 1
ATOM 609 C C . ILE A 1 87 ? -14.474 6.367 15.415 1.00 89.69 87 ILE A C 1
ATOM 611 O O . ILE A 1 87 ? -13.834 7.295 15.908 1.00 89.69 87 ILE A O 1
ATOM 615 N N . THR A 1 88 ? -15.790 6.411 15.253 1.00 89.75 88 THR A N 1
ATOM 616 C CA . THR A 1 88 ? -16.623 7.529 15.693 1.00 89.75 88 THR A CA 1
ATOM 617 C C . THR A 1 88 ? -17.288 7.147 17.004 1.00 89.75 88 THR A C 1
ATOM 619 O O . THR A 1 88 ? -18.041 6.176 17.048 1.00 89.75 88 THR A O 1
ATOM 622 N N . MET A 1 89 ? -17.006 7.896 18.070 1.00 86.62 89 MET A N 1
ATOM 623 C CA . MET A 1 89 ? -17.706 7.754 19.349 1.00 86.62 89 MET A CA 1
ATOM 624 C C . MET A 1 89 ? -19.073 8.436 19.265 1.00 86.62 89 MET A C 1
ATOM 626 O O . MET A 1 89 ? -19.183 9.519 18.685 1.00 86.62 89 MET A O 1
ATOM 630 N N . ALA A 1 90 ? -20.102 7.835 19.862 1.00 83.06 90 ALA A N 1
ATOM 631 C CA . ALA A 1 90 ? -21.348 8.551 20.109 1.00 83.06 90 ALA A CA 1
ATOM 632 C C . ALA A 1 90 ? -21.165 9.556 21.257 1.00 83.06 90 ALA A C 1
ATOM 634 O O . ALA A 1 90 ? -20.232 9.449 22.056 1.00 83.06 90 ALA A O 1
ATOM 635 N N . ALA A 1 91 ? -22.065 10.538 21.341 1.00 78.56 91 ALA A N 1
ATOM 636 C CA . ALA A 1 91 ? -22.111 11.438 22.484 1.00 78.56 91 ALA A CA 1
ATOM 637 C C . ALA A 1 91 ? -22.293 10.636 23.782 1.00 78.56 91 ALA A C 1
ATOM 639 O O . ALA A 1 91 ? -23.130 9.733 23.849 1.00 78.56 91 ALA A O 1
ATOM 640 N N . THR A 1 92 ? -21.514 10.972 24.810 1.00 66.38 92 THR A N 1
ATOM 641 C CA . THR A 1 92 ? -21.607 10.314 26.112 1.00 66.38 92 THR A CA 1
ATOM 642 C C . THR A 1 92 ? -22.958 10.627 26.746 1.00 66.38 92 THR A C 1
ATOM 644 O O . THR A 1 92 ? -23.262 11.786 27.030 1.00 66.38 92 THR A O 1
ATOM 647 N N . ALA A 1 93 ? -23.765 9.597 26.983 1.00 71.56 93 ALA A N 1
ATOM 648 C CA . ALA A 1 93 ? -24.944 9.716 27.826 1.00 71.56 93 ALA A CA 1
ATOM 649 C C . ALA A 1 93 ? -24.520 9.665 29.301 1.00 71.56 93 ALA A C 1
ATOM 651 O O . ALA A 1 93 ? -23.710 8.828 29.697 1.00 71.56 93 ALA A O 1
ATOM 652 N N . THR A 1 94 ? -25.060 10.568 30.115 1.00 77.19 94 THR A N 1
ATOM 653 C CA . THR A 1 94 ? -24.946 10.494 31.575 1.00 77.19 94 THR A CA 1
ATOM 654 C C . THR A 1 94 ? -25.891 9.415 32.096 1.00 77.19 94 THR A C 1
ATOM 656 O O . THR A 1 94 ? -27.070 9.443 31.746 1.00 77.19 94 THR A O 1
ATOM 659 N N . ALA A 1 95 ? -25.400 8.512 32.944 1.00 77.44 95 ALA A N 1
ATOM 660 C CA . ALA A 1 95 ? -26.230 7.571 33.694 1.00 77.44 95 ALA A CA 1
ATOM 661 C C . ALA A 1 95 ? -25.890 7.618 35.183 1.00 77.44 95 ALA A C 1
ATOM 663 O O . ALA A 1 95 ? -24.779 7.989 35.572 1.00 77.44 95 ALA A O 1
ATOM 664 N N . SER A 1 96 ? -26.871 7.248 35.993 1.00 84.69 96 SER A N 1
ATOM 665 C CA . SER A 1 96 ? -26.762 7.069 37.435 1.00 84.69 96 SER A CA 1
ATOM 666 C C . SER A 1 96 ? -26.692 5.582 37.779 1.00 84.69 96 SER A C 1
ATOM 668 O O . SER A 1 96 ? -27.073 4.724 36.984 1.00 84.69 96 SER A O 1
ATOM 670 N N . TYR A 1 97 ? -26.219 5.271 38.986 1.00 80.50 97 TYR A N 1
ATOM 671 C CA . TYR A 1 97 ? -26.195 3.896 39.481 1.00 80.50 97 TYR A CA 1
ATOM 672 C C . TYR A 1 97 ? -27.601 3.277 39.464 1.00 80.50 97 TYR A C 1
ATOM 674 O O . TYR A 1 97 ? -28.543 3.865 40.002 1.00 80.50 97 TYR A O 1
ATOM 682 N N . GLY A 1 98 ? -27.728 2.088 38.871 1.00 80.88 98 GLY A N 1
ATOM 683 C CA . GLY A 1 98 ? -29.003 1.377 38.741 1.00 80.88 98 GLY A CA 1
ATOM 684 C C . GLY A 1 98 ? -29.825 1.719 37.492 1.00 80.88 98 GLY A C 1
ATOM 685 O O . GLY A 1 98 ? -30.872 1.101 37.288 1.00 80.88 98 GLY A O 1
ATOM 686 N N . ASP A 1 99 ? -29.361 2.643 36.644 1.00 85.44 99 ASP A N 1
ATOM 687 C CA . ASP A 1 99 ? -29.932 2.824 35.307 1.00 85.44 99 ASP A CA 1
ATOM 688 C C . ASP A 1 99 ? -29.703 1.580 34.431 1.00 85.44 99 ASP A C 1
ATOM 690 O O . ASP A 1 99 ? -28.836 0.738 34.680 1.00 85.44 99 ASP A O 1
ATOM 694 N N . ALA A 1 100 ? -30.498 1.459 33.366 1.00 86.69 100 ALA A N 1
ATOM 695 C CA . ALA A 1 100 ? -30.285 0.419 32.368 1.00 86.69 100 ALA A CA 1
ATOM 696 C C . ALA A 1 100 ? -28.914 0.573 31.685 1.00 86.69 100 ALA A C 1
ATOM 698 O O . ALA A 1 100 ? -28.429 1.687 31.488 1.00 86.69 100 ALA A O 1
ATOM 699 N N . ASP A 1 101 ? -28.329 -0.552 31.256 1.00 88.00 101 ASP A N 1
ATOM 700 C CA . ASP A 1 101 ? -27.021 -0.554 30.599 1.00 88.00 101 ASP A CA 1
ATOM 701 C C . ASP A 1 101 ? -26.960 0.421 29.415 1.00 88.00 101 ASP A C 1
ATOM 703 O O . ASP A 1 101 ? -27.734 0.331 28.452 1.00 88.00 101 ASP A O 1
ATOM 707 N N . LEU A 1 102 ? -25.963 1.297 29.449 1.00 86.88 102 LEU A N 1
ATOM 708 C CA . LEU A 1 102 ? -25.685 2.271 28.411 1.00 86.88 102 LEU A CA 1
ATOM 709 C C . LEU A 1 102 ? -25.061 1.597 27.190 1.00 86.88 102 LEU A C 1
ATOM 711 O O . LEU A 1 102 ? -24.102 0.827 27.291 1.00 86.88 102 LEU A O 1
ATOM 715 N N . VAL A 1 103 ? -25.553 1.948 26.005 1.00 87.06 103 VAL A N 1
ATOM 716 C CA . VAL A 1 103 ? -24.911 1.570 24.745 1.00 87.06 103 VAL A CA 1
ATOM 717 C C . VAL A 1 103 ? -23.915 2.676 24.372 1.00 87.06 103 VAL A C 1
ATOM 719 O O . VAL A 1 103 ? -24.354 3.760 23.995 1.00 87.06 103 VAL A O 1
ATOM 722 N N . PRO A 1 104 ? -22.591 2.438 24.441 1.00 83.56 104 PRO A N 1
ATOM 723 C CA . PRO A 1 104 ? -21.576 3.458 24.142 1.00 83.56 104 PRO A CA 1
ATOM 724 C C . PRO A 1 104 ? -21.595 3.943 22.682 1.00 83.56 104 PRO A C 1
ATOM 726 O O . PRO A 1 104 ? -21.038 4.991 22.372 1.00 83.56 104 PRO A O 1
ATOM 729 N N . GLY A 1 105 ? -22.247 3.199 21.780 1.00 86.19 105 GLY A N 1
ATOM 730 C CA . GLY A 1 105 ? -22.650 3.686 20.459 1.00 86.19 105 GLY A CA 1
ATOM 731 C C . GLY A 1 105 ? -21.512 3.981 19.479 1.00 86.19 105 GLY A C 1
ATOM 732 O O . GLY A 1 105 ? -21.771 4.574 18.434 1.00 86.19 105 GLY A O 1
ATOM 733 N N . ALA A 1 106 ? -20.269 3.587 19.774 1.00 88.94 106 ALA A N 1
ATOM 734 C CA . ALA A 1 106 ? -19.185 3.790 18.828 1.00 88.94 106 ALA A CA 1
ATOM 735 C C . ALA A 1 106 ? -19.352 2.903 17.591 1.00 88.94 106 ALA A C 1
ATOM 737 O O . ALA A 1 106 ? -19.764 1.744 17.673 1.00 88.94 106 ALA A O 1
ATOM 738 N N . SER A 1 107 ? -18.983 3.457 16.442 1.00 88.69 107 SER A N 1
ATOM 739 C CA . SER A 1 107 ? -19.007 2.776 15.151 1.00 88.69 107 SER A CA 1
ATOM 740 C C . SER A 1 107 ? -17.630 2.832 14.496 1.00 88.69 107 SER A C 1
ATOM 742 O O . SER A 1 107 ? -16.875 3.783 14.698 1.00 88.69 107 SER A O 1
ATOM 744 N N . SER A 1 108 ? -17.293 1.798 13.722 1.00 91.12 108 SER A N 1
ATOM 745 C CA . SER A 1 108 ? -16.123 1.800 12.841 1.00 91.12 108 SER A CA 1
ATOM 746 C C . SER A 1 108 ? -16.575 1.781 11.387 1.00 91.12 108 SER A C 1
ATOM 748 O O . SER A 1 108 ? -17.392 0.947 10.999 1.00 91.12 108 SER A O 1
ATOM 750 N N . ASP A 1 109 ? -15.984 2.651 10.575 1.00 89.88 109 ASP A N 1
ATOM 751 C CA . ASP A 1 109 ? -16.191 2.704 9.122 1.00 89.88 109 ASP A CA 1
ATOM 752 C C . ASP A 1 109 ? -15.762 1.422 8.382 1.00 89.88 109 ASP A C 1
ATOM 754 O O . ASP A 1 109 ? -16.297 1.093 7.326 1.00 89.88 109 ASP A O 1
ATOM 758 N N . SER A 1 110 ? -14.822 0.666 8.947 1.00 84.81 110 SER A N 1
ATOM 759 C CA . SER A 1 110 ? -14.354 -0.612 8.397 1.00 84.81 110 SER A CA 1
ATOM 760 C C . SER A 1 110 ? -15.318 -1.788 8.598 1.00 84.81 110 SER A C 1
ATOM 762 O O . SER A 1 110 ? -15.094 -2.853 8.023 1.00 84.81 110 SER A O 1
ATOM 764 N N . GLY A 1 111 ? -16.329 -1.644 9.462 1.00 82.62 111 GLY A N 1
ATOM 765 C CA . GLY A 1 111 ? -17.182 -2.751 9.907 1.00 82.62 111 GLY A CA 1
ATOM 766 C C . GLY A 1 111 ? -16.522 -3.725 10.896 1.00 82.62 111 GLY A C 1
ATOM 767 O O . GLY A 1 111 ? -17.164 -4.689 11.309 1.00 82.62 111 GLY A O 1
ATOM 768 N N . LEU A 1 112 ? -15.266 -3.497 11.302 1.00 85.50 112 LEU A N 1
ATOM 769 C CA . LEU A 1 112 ? -14.631 -4.272 12.370 1.00 85.50 112 LEU A CA 1
ATOM 770 C C . LEU A 1 112 ? -15.307 -3.994 13.727 1.00 85.50 112 LEU A C 1
ATOM 772 O O . LEU A 1 112 ? -15.682 -2.848 14.000 1.00 85.50 112 LEU A O 1
ATOM 776 N N . PRO A 1 113 ? -15.448 -5.016 14.593 1.00 85.44 113 PRO A N 1
ATOM 777 C CA . PRO A 1 113 ? -16.099 -4.856 15.886 1.00 85.44 113 PRO A CA 1
ATOM 778 C C . PRO A 1 113 ? -15.302 -3.915 16.796 1.00 85.44 113 PRO A C 1
ATOM 780 O O . PRO A 1 113 ? -14.087 -4.051 16.947 1.00 85.44 113 PRO A O 1
ATOM 783 N N . VAL A 1 114 ? -16.005 -2.986 17.446 1.00 89.00 114 VAL A N 1
ATOM 784 C CA . VAL A 1 114 ? -15.436 -2.122 18.487 1.00 89.00 114 VAL A CA 1
ATOM 785 C C . VAL A 1 114 ? -15.583 -2.821 19.838 1.00 89.00 114 VAL A C 1
ATOM 787 O O . VAL A 1 114 ? -16.681 -3.235 20.205 1.00 89.00 114 VAL A O 1
ATOM 790 N N . THR A 1 115 ? -14.480 -2.959 20.575 1.00 88.44 115 THR A N 1
ATOM 791 C CA . THR A 1 115 ? -14.471 -3.533 21.931 1.00 88.44 115 THR A CA 1
ATOM 792 C C . THR A 1 115 ? -14.186 -2.439 22.949 1.00 88.44 115 THR A C 1
ATOM 794 O O . THR A 1 115 ? -13.330 -1.588 22.718 1.00 88.44 115 THR A O 1
ATOM 797 N N . TYR A 1 116 ? -14.889 -2.480 24.079 1.00 88.00 116 TYR A N 1
ATOM 798 C CA . TYR A 1 116 ? -14.741 -1.521 25.170 1.00 88.00 116 TYR A CA 1
ATOM 799 C C . TYR A 1 116 ? -14.130 -2.202 26.392 1.00 88.00 116 TYR A C 1
ATOM 801 O O . TYR A 1 116 ? -14.405 -3.370 26.666 1.00 88.00 116 TYR A O 1
ATOM 809 N N . THR A 1 117 ? -13.350 -1.449 27.158 1.00 89.31 117 THR A N 1
ATOM 810 C CA . THR A 1 117 ? -12.808 -1.865 28.456 1.00 89.31 117 THR A CA 1
ATOM 811 C C . THR A 1 117 ? -13.039 -0.753 29.463 1.00 89.31 117 THR A C 1
ATOM 813 O O . THR A 1 117 ? -12.851 0.417 29.132 1.00 89.31 117 THR A O 1
ATOM 816 N N . SER A 1 118 ? -13.431 -1.109 30.686 1.00 90.19 118 SER A N 1
ATOM 817 C CA . SER A 1 118 ? -13.540 -0.124 31.759 1.00 90.19 118 SER A CA 1
ATOM 818 C C . SER A 1 118 ? -12.168 0.170 32.355 1.00 90.19 118 SER A C 1
ATOM 820 O O . SER A 1 118 ? -11.389 -0.753 32.594 1.00 90.19 118 SER A O 1
ATOM 822 N N . GLY A 1 119 ? -11.887 1.452 32.596 1.00 90.56 119 GLY A N 1
ATOM 823 C CA . GLY A 1 119 ? -10.711 1.885 33.350 1.00 90.56 119 GLY A CA 1
ATOM 824 C C . GLY A 1 119 ? -10.873 1.721 34.865 1.00 90.56 119 GLY A C 1
ATOM 825 O O . GLY A 1 119 ? -9.871 1.572 35.555 1.00 90.56 119 GLY A O 1
ATOM 826 N N . ASP A 1 120 ? -12.114 1.704 35.367 1.00 90.69 120 ASP A N 1
ATOM 827 C CA . ASP A 1 120 ? -12.439 1.483 36.780 1.00 90.69 120 ASP A CA 1
ATOM 828 C C . ASP A 1 120 ? -13.666 0.557 36.917 1.00 90.69 120 ASP A C 1
ATOM 830 O O . ASP A 1 120 ? -14.814 1.016 36.889 1.00 90.69 120 ASP A O 1
ATOM 834 N N . PRO A 1 121 ? -13.442 -0.762 37.055 1.00 89.50 121 PRO A N 1
ATOM 835 C CA . PRO A 1 121 ? -14.508 -1.747 37.217 1.00 89.50 121 PRO A CA 1
ATOM 836 C C . PRO A 1 121 ? -15.341 -1.593 38.495 1.00 89.50 121 PRO A C 1
ATOM 838 O O . PRO A 1 121 ? -16.410 -2.194 38.568 1.00 89.50 121 PRO A O 1
ATOM 841 N N . ALA A 1 122 ? -14.873 -0.842 39.501 1.00 88.25 122 ALA A N 1
ATOM 842 C CA . ALA A 1 122 ? -15.643 -0.596 40.720 1.00 88.25 122 ALA A CA 1
ATOM 843 C C . ALA A 1 122 ? -16.746 0.453 40.505 1.00 88.25 122 ALA A C 1
ATOM 845 O O . ALA A 1 122 ? -17.722 0.464 41.252 1.00 88.25 122 ALA A O 1
ATOM 846 N N . ILE A 1 123 ? -16.594 1.310 39.488 1.00 85.00 123 ILE A N 1
ATOM 847 C CA . ILE A 1 123 ? -17.559 2.357 39.125 1.00 85.00 123 ILE A CA 1
ATOM 848 C C . ILE A 1 123 ? -18.409 1.935 37.928 1.00 85.00 123 ILE A C 1
ATOM 850 O O . ILE A 1 123 ? -19.607 2.189 37.912 1.00 85.00 123 ILE A O 1
ATOM 854 N N . ALA A 1 124 ? -17.804 1.324 36.909 1.00 86.31 124 ALA A N 1
ATOM 855 C CA . ALA A 1 124 ? -18.529 0.879 35.728 1.00 86.31 124 ALA A CA 1
ATOM 856 C C . ALA A 1 124 ? -17.897 -0.381 35.140 1.00 86.31 124 ALA A C 1
ATOM 858 O O . ALA A 1 124 ? -16.681 -0.482 35.003 1.00 86.31 124 ALA A O 1
ATOM 859 N N . THR A 1 125 ? -18.712 -1.335 34.713 1.00 91.56 125 THR A N 1
ATOM 860 C CA . THR A 1 125 ? -18.266 -2.575 34.064 1.00 91.56 125 THR A CA 1
ATOM 861 C C . THR A 1 125 ? -18.744 -2.637 32.617 1.00 91.56 125 THR A C 1
ATOM 863 O O . THR A 1 125 ? -19.729 -2.002 32.245 1.00 91.56 125 THR A O 1
ATOM 866 N N . ILE A 1 126 ? -18.038 -3.396 31.773 1.00 91.12 126 ILE A N 1
ATOM 867 C CA . ILE A 1 126 ? -18.477 -3.664 30.398 1.00 91.12 126 ILE A CA 1
ATOM 868 C C . ILE A 1 126 ? -19.116 -5.050 30.354 1.00 91.12 126 ILE A C 1
ATOM 870 O O . ILE A 1 126 ? -18.437 -6.055 30.561 1.00 91.12 126 ILE A O 1
ATOM 874 N N . VAL A 1 127 ? -20.414 -5.114 30.057 1.00 89.06 127 VAL A N 1
ATOM 875 C CA . VAL A 1 127 ? -21.187 -6.359 29.959 1.00 89.06 127 VAL A CA 1
ATOM 876 C C . VAL A 1 127 ? -21.789 -6.451 28.562 1.00 89.06 127 VAL A C 1
ATOM 878 O O . VAL A 1 127 ? -22.563 -5.590 28.154 1.00 89.06 127 VAL A O 1
ATOM 881 N N . ALA A 1 128 ? -21.408 -7.481 27.799 1.00 85.81 128 ALA A N 1
ATOM 882 C CA . ALA A 1 128 ? -21.865 -7.688 26.417 1.00 85.81 128 ALA A CA 1
ATOM 883 C C . ALA A 1 128 ? -21.716 -6.441 25.506 1.00 85.81 128 ALA A C 1
ATOM 885 O O . ALA A 1 128 ? -22.573 -6.161 24.670 1.00 85.81 128 ALA A O 1
ATOM 886 N N . GLY A 1 129 ? -20.634 -5.669 25.685 1.00 85.44 129 GLY A N 1
ATOM 887 C CA . GLY A 1 129 ? -20.359 -4.448 24.914 1.00 85.44 129 GLY A CA 1
ATOM 888 C C . GLY A 1 129 ? -21.138 -3.203 25.358 1.00 85.44 129 GLY A C 1
ATOM 889 O O . GLY A 1 129 ? -21.019 -2.160 24.717 1.00 85.44 129 GLY A O 1
ATOM 890 N N . LYS A 1 130 ? -21.910 -3.291 26.446 1.00 86.94 130 LYS A N 1
ATOM 891 C CA . LYS A 1 130 ? -22.613 -2.168 27.076 1.00 86.94 130 LYS A CA 1
ATOM 892 C C . LYS A 1 130 ? -21.934 -1.764 28.380 1.00 86.94 130 LYS A C 1
ATOM 894 O O . LYS A 1 130 ? -21.300 -2.594 29.028 1.00 86.94 130 LYS A O 1
ATOM 899 N N . VAL A 1 131 ? -22.071 -0.498 28.755 1.00 89.06 131 VAL A N 1
ATOM 900 C CA . VAL A 1 131 ? -21.559 0.044 30.016 1.00 89.06 131 VAL A CA 1
ATOM 901 C C . VAL A 1 131 ? -22.630 -0.132 31.091 1.00 89.06 131 VAL A C 1
ATOM 903 O O . VAL A 1 131 ? -23.755 0.333 30.922 1.00 89.06 131 VAL A O 1
ATOM 906 N N . ARG A 1 132 ? -22.280 -0.794 32.192 1.00 87.25 13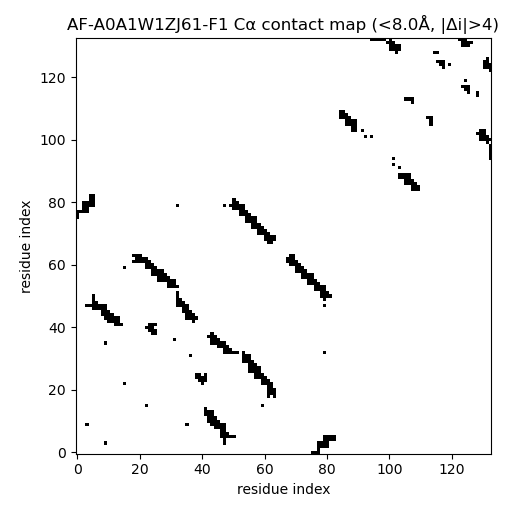2 ARG A N 1
ATOM 907 C CA . ARG A 1 132 ? -23.120 -0.969 33.379 1.00 87.25 132 ARG A CA 1
ATOM 908 C C . ARG A 1 132 ? -22.510 -0.196 34.540 1.00 87.25 132 ARG A C 1
ATOM 910 O O . ARG A 1 132 ? -21.342 -0.435 34.843 1.00 87.25 132 ARG A O 1
ATOM 917 N N . ILE A 1 133 ? -23.288 0.697 35.146 1.00 85.81 133 ILE A N 1
ATOM 918 C CA . ILE A 1 133 ? -22.901 1.512 36.309 1.00 85.81 133 ILE A CA 1
ATOM 919 C C . ILE A 1 133 ? -23.552 0.931 37.559 1.00 85.81 133 ILE A C 1
ATOM 921 O O . ILE A 1 133 ? -24.798 0.810 37.568 1.00 85.81 133 ILE A O 1
#

Foldseek 3Di:
DPAAEAQDKDKDADDDDDDADDKFKDWPDWDDAPQWDAHRSRMITGHGHDFDKTKTKMKIWHDDPDPDGDIDIDIDIYGHHYDDKDKDWDPDDDDDAPDDWAQRPIDIPVRDDDADADPDVVHWGQDPNTIHD

Secondary structure (DSSP, 8-state):
---EETTS-EEEE----SSSSPPEEEEEEE-PPTTEEE-TTSEEEE---S-EEEEEEEEEE----SS---EEEEEEEEEEEPPP--EEPPPPPP--TTSPPB----EETT-PPP----S-TTT-EEETTEEE-